Protein AF-A0A2L2YQ77-F1 (afdb_monomer_lite)

Foldseek 3Di:
DDDDPDDVPPPPPPPPPPPPPPPLDPDPDDFDQDPNDTDHDPDPDDDFDADPVPRDGRD

Structure (mmCIF, N/CA/C/O backbone):
data_AF-A0A2L2YQ77-F1
#
_entry.id   AF-A0A2L2YQ77-F1
#
loop_
_atom_site.group_PDB
_atom_site.id
_atom_site.type_symbol
_atom_site.label_atom_id
_atom_site.label_alt_id
_atom_site.label_comp_id
_atom_site.label_asym_id
_atom_site.label_entity_id
_atom_site.label_seq_id
_atom_site.pdbx_PDB_ins_code
_atom_site.Cartn_x
_atom_site.Cartn_y
_atom_site.Cartn_z
_atom_site.occupancy
_atom_site.B_iso_or_equiv
_atom_site.auth_seq_id
_atom_site.auth_comp_id
_atom_site.auth_asym_id
_atom_site.auth_atom_id
_atom_site.pdbx_PDB_model_num
ATOM 1 N N . LEU A 1 1 ? 1.079 -20.393 -66.447 1.00 52.88 1 LEU A N 1
ATOM 2 C CA . LEU A 1 1 ? 1.999 -21.163 -65.579 1.00 52.88 1 LEU A CA 1
ATOM 3 C C . LEU A 1 1 ? 3.024 -20.202 -64.966 1.00 52.88 1 LEU A C 1
ATOM 5 O O . LEU A 1 1 ? 4.002 -19.898 -65.627 1.00 52.88 1 LEU A O 1
ATOM 9 N N . LYS A 1 2 ? 2.757 -19.653 -63.773 1.00 40.44 2 LYS A N 1
ATOM 10 C CA . LYS A 1 2 ? 3.746 -19.206 -62.766 1.00 40.44 2 LYS A CA 1
ATOM 11 C C . LYS A 1 2 ? 2.980 -18.631 -61.574 1.00 40.44 2 LYS A C 1
ATOM 13 O O . LYS A 1 2 ? 2.148 -17.745 -61.714 1.00 40.44 2 LYS A O 1
ATOM 18 N N . ARG A 1 3 ? 3.204 -19.276 -60.435 1.00 58.28 3 ARG A N 1
ATOM 19 C CA . ARG A 1 3 ? 2.625 -19.003 -59.124 1.00 58.28 3 ARG A CA 1
ATOM 20 C C . ARG A 1 3 ? 3.309 -17.770 -58.537 1.00 58.28 3 ARG A C 1
ATOM 22 O O . ARG A 1 3 ? 4.530 -17.716 -58.590 1.00 58.28 3 ARG A O 1
ATOM 29 N N . THR A 1 4 ? 2.554 -16.908 -57.871 1.00 49.03 4 THR A N 1
ATOM 30 C CA . THR A 1 4 ? 3.066 -16.105 -56.748 1.00 49.03 4 THR A CA 1
ATOM 31 C C . THR A 1 4 ?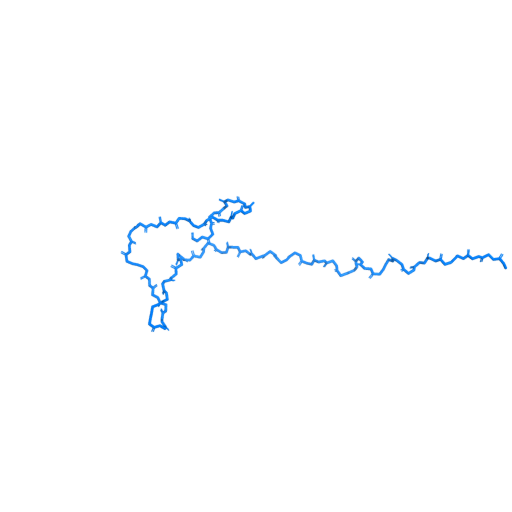 1.914 -15.816 -55.793 1.00 49.03 4 THR A C 1
ATOM 33 O O . THR A 1 4 ? 1.321 -14.744 -55.746 1.00 49.03 4 THR A O 1
ATOM 36 N N . LEU A 1 5 ? 1.570 -16.863 -55.043 1.00 56.28 5 LEU A N 1
ATOM 37 C CA . LEU A 1 5 ? 1.036 -16.742 -53.693 1.00 56.28 5 LEU A CA 1
ATOM 38 C C . LEU A 1 5 ? 2.067 -15.970 -52.864 1.00 56.28 5 LEU A C 1
ATOM 40 O O . LEU A 1 5 ? 3.217 -16.393 -52.860 1.00 56.28 5 LEU A O 1
ATOM 44 N N . LEU A 1 6 ? 1.648 -14.892 -52.196 1.00 57.75 6 LEU A N 1
ATOM 45 C CA . LEU A 1 6 ? 2.209 -14.298 -50.966 1.00 57.75 6 LEU A CA 1
ATOM 46 C C . LEU A 1 6 ? 2.155 -12.775 -51.038 1.00 57.75 6 LEU A C 1
ATOM 48 O O . LEU A 1 6 ? 3.121 -12.110 -51.398 1.00 57.75 6 LEU A O 1
ATOM 52 N N . THR A 1 7 ? 1.037 -12.199 -50.606 1.00 50.03 7 THR A N 1
ATOM 53 C CA . THR A 1 7 ? 1.114 -10.886 -49.937 1.00 50.03 7 THR A CA 1
ATOM 54 C C . THR A 1 7 ? 0.039 -10.676 -48.866 1.00 50.03 7 THR A C 1
ATOM 56 O O . THR A 1 7 ? -0.123 -9.573 -48.355 1.00 50.03 7 THR A O 1
ATOM 59 N N . ARG A 1 8 ? -0.647 -11.742 -48.414 1.00 53.91 8 ARG A N 1
ATOM 60 C CA . ARG A 1 8 ? -1.475 -11.710 -47.190 1.00 53.91 8 ARG A CA 1
ATOM 61 C C . ARG A 1 8 ? -0.621 -11.883 -45.926 1.00 53.91 8 ARG A C 1
ATOM 63 O O . ARG A 1 8 ? -0.894 -12.763 -45.120 1.00 53.91 8 ARG A O 1
ATOM 70 N N . GLN A 1 9 ? 0.426 -11.079 -45.755 1.00 53.91 9 GLN A N 1
ATOM 71 C CA . GLN A 1 9 ? 1.219 -11.112 -44.516 1.00 53.91 9 GLN A CA 1
ATOM 72 C C . GLN A 1 9 ? 1.659 -9.743 -43.986 1.00 53.91 9 GLN A C 1
ATOM 74 O O . GLN A 1 9 ? 2.489 -9.677 -43.091 1.00 53.91 9 GLN A O 1
ATOM 79 N N . PHE A 1 10 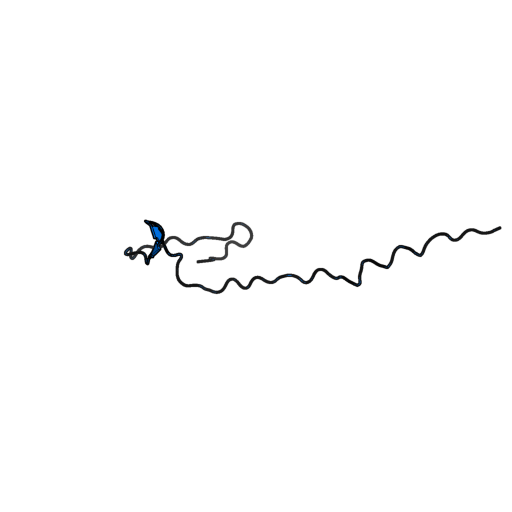? 1.049 -8.646 -44.449 1.00 51.38 10 PHE A N 1
ATOM 80 C CA . PHE A 1 10 ? 1.331 -7.301 -43.922 1.00 51.38 10 PHE A CA 1
ATOM 81 C C . PHE A 1 10 ? 0.069 -6.536 -43.492 1.00 51.38 10 PHE A C 1
ATOM 83 O O . PHE A 1 10 ? -0.053 -5.337 -43.718 1.00 51.38 10 PHE A O 1
ATOM 90 N N . GLN A 1 11 ? -0.891 -7.214 -42.853 1.00 49.09 11 GLN A N 1
ATOM 91 C CA . GLN A 1 11 ? -2.073 -6.555 -42.266 1.00 49.09 11 GLN A CA 1
ATOM 92 C C . GLN A 1 11 ? -2.072 -6.466 -40.730 1.00 49.09 11 GLN A C 1
ATOM 94 O O . GLN A 1 11 ? -3.049 -5.983 -40.170 1.00 49.09 11 GLN A O 1
ATOM 99 N N . LEU A 1 12 ? -0.996 -6.847 -40.031 1.00 52.09 12 LEU A N 1
ATOM 100 C CA . LEU A 1 12 ? -0.992 -6.882 -38.555 1.00 52.09 12 LEU A CA 1
ATOM 101 C C . LEU A 1 12 ? -0.169 -5.781 -37.862 1.00 52.09 12 LEU A C 1
ATOM 103 O O . LEU A 1 12 ? -0.133 -5.739 -36.642 1.00 52.09 12 LEU A O 1
ATOM 107 N N . LEU A 1 13 ? 0.439 -4.851 -38.605 1.00 53.06 13 LEU A N 1
ATOM 108 C CA . LEU A 1 13 ? 1.255 -3.767 -38.025 1.00 53.06 13 LEU A CA 1
ATOM 109 C C . LEU A 1 13 ? 0.500 -2.445 -37.797 1.00 53.06 13 LEU A C 1
ATOM 111 O O . LEU A 1 13 ? 1.077 -1.502 -37.269 1.00 53.06 13 LEU A O 1
ATOM 115 N N . LYS A 1 14 ? -0.780 -2.348 -38.185 1.00 49.00 14 LYS A N 1
ATOM 116 C CA . LYS A 1 14 ? -1.565 -1.105 -38.023 1.00 49.00 14 LYS A CA 1
ATOM 117 C C . LYS A 1 14 ? -2.244 -0.961 -36.662 1.00 49.00 14 LYS A C 1
ATOM 119 O O . LYS A 1 14 ? -2.588 0.150 -36.284 1.00 49.00 14 LYS A O 1
ATOM 124 N N . TYR A 1 15 ? -2.403 -2.055 -35.926 1.00 54.81 15 TYR A N 1
ATOM 125 C CA . TYR A 1 15 ? -2.967 -2.057 -34.576 1.00 54.81 15 TYR A CA 1
ATOM 126 C C . TYR A 1 15 ? -1.846 -2.276 -33.566 1.00 54.81 15 TYR A C 1
ATOM 128 O O . TYR A 1 15 ? -1.868 -3.229 -32.791 1.00 54.81 15 TYR A O 1
ATOM 136 N N . GLY A 1 16 ? -0.812 -1.432 -33.657 1.00 54.50 16 GLY A N 1
ATOM 137 C CA . GLY A 1 16 ? 0.279 -1.416 -32.693 1.00 54.50 16 GLY A CA 1
ATOM 138 C C . GLY A 1 16 ? -0.296 -1.378 -31.283 1.00 54.50 16 GLY A C 1
ATOM 139 O O . GLY A 1 16 ? -1.164 -0.561 -30.983 1.00 54.50 16 GLY A O 1
ATOM 140 N N . ILE A 1 17 ? 0.159 -2.316 -30.457 1.00 64.94 17 ILE A N 1
ATOM 141 C CA . ILE A 1 17 ? -0.187 -2.433 -29.046 1.00 64.94 17 ILE A CA 1
ATOM 142 C C . ILE A 1 17 ? 0.181 -1.097 -28.395 1.00 64.94 17 ILE A C 1
ATOM 144 O O . ILE A 1 17 ? 1.357 -0.809 -28.178 1.00 64.94 17 ILE A O 1
ATOM 148 N N . THR A 1 18 ? -0.807 -0.242 -28.136 1.00 61.91 18 THR A N 1
ATOM 149 C CA . THR A 1 18 ? -0.620 0.933 -27.288 1.00 61.91 18 THR A CA 1
ATOM 150 C C . THR A 1 18 ? -0.225 0.423 -25.912 1.00 61.91 18 THR A C 1
ATOM 152 O O . THR A 1 18 ? -1.046 -0.171 -25.214 1.00 61.91 18 THR A O 1
ATOM 155 N N . SER A 1 19 ? 1.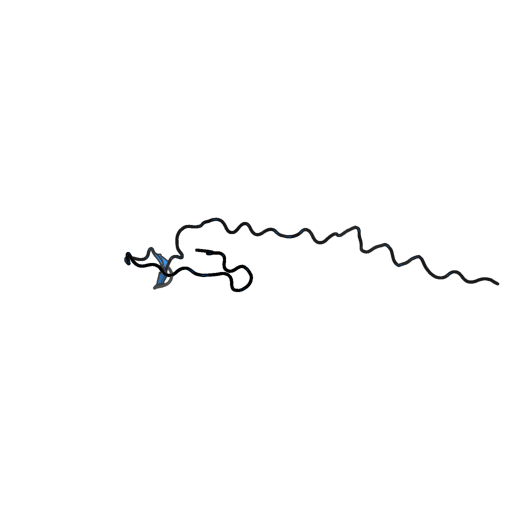048 0.604 -25.556 1.00 68.19 19 SER A N 1
ATOM 156 C CA . SER A 1 19 ? 1.545 0.389 -24.201 1.00 68.19 19 SER A CA 1
ATOM 157 C C . SER A 1 19 ? 0.662 1.1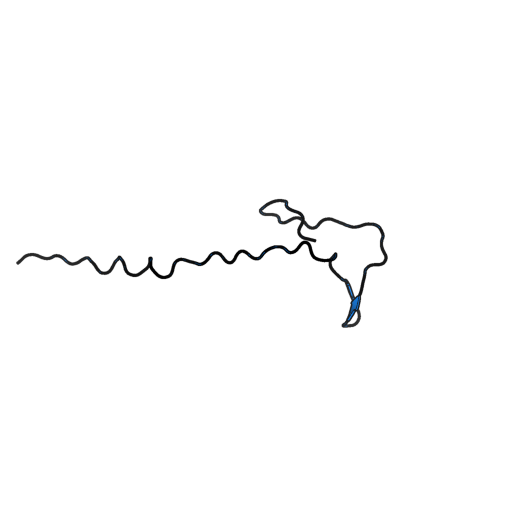94 -23.250 1.00 68.19 19 SER A C 1
ATOM 159 O O . SER A 1 19 ? 0.642 2.425 -23.305 1.00 68.19 19 SER A O 1
ATOM 161 N N . MET A 1 20 ? -0.131 0.510 -22.426 1.00 66.50 20 MET A N 1
ATOM 162 C CA . MET A 1 20 ? -0.850 1.161 -21.340 1.00 66.50 20 MET A CA 1
ATOM 163 C C . MET A 1 20 ? 0.168 1.427 -20.237 1.00 66.50 20 MET A C 1
ATOM 165 O O . MET A 1 20 ? 0.455 0.559 -19.417 1.00 66.50 20 MET A O 1
ATOM 169 N N . HIS A 1 21 ? 0.757 2.620 -20.245 1.00 62.47 21 HIS A N 1
ATOM 170 C CA . HIS A 1 21 ? 1.532 3.101 -19.112 1.00 62.47 21 HIS A CA 1
ATOM 171 C C . HIS A 1 21 ? 0.539 3.418 -17.988 1.00 62.47 21 HIS A C 1
ATOM 173 O O . HIS A 1 21 ? -0.045 4.499 -17.951 1.00 62.47 21 HIS A O 1
ATOM 179 N N . PHE A 1 22 ? 0.306 2.460 -17.090 1.00 63.75 22 PHE A N 1
ATOM 180 C CA . PHE A 1 22 ? -0.310 2.759 -15.803 1.00 63.75 22 PHE A CA 1
ATOM 181 C C . PHE A 1 22 ? 0.715 3.572 -15.014 1.00 63.75 22 PHE A C 1
ATOM 183 O O . PHE 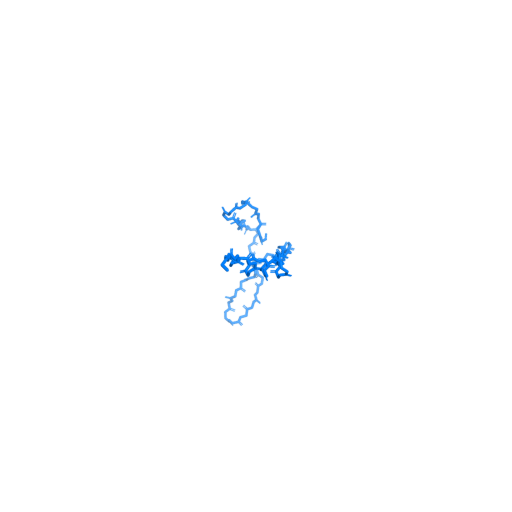A 1 22 ? 1.676 3.016 -14.488 1.00 63.75 22 PHE A O 1
ATOM 190 N N . SER A 1 23 ? 0.573 4.899 -14.987 1.00 58.22 23 SER A N 1
ATOM 191 C CA . SER A 1 23 ? 1.338 5.706 -14.040 1.00 58.22 23 SER A CA 1
ATOM 192 C C . SER A 1 23 ? 1.003 5.208 -12.638 1.00 58.22 23 SER A C 1
ATOM 194 O O . SER A 1 23 ? -0.144 5.322 -12.203 1.00 58.22 23 SER A O 1
ATOM 196 N N . ALA A 1 24 ? 1.996 4.655 -11.941 1.00 60.69 24 ALA A N 1
ATOM 197 C CA . ALA A 1 24 ? 1.944 4.499 -10.499 1.00 60.69 24 ALA A CA 1
ATOM 198 C C . ALA A 1 24 ? 1.909 5.918 -9.925 1.00 60.69 24 ALA A C 1
ATOM 200 O O . ALA A 1 24 ? 2.938 6.574 -9.776 1.00 60.69 24 ALA A O 1
ATOM 201 N N . ALA A 1 25 ? 0.707 6.461 -9.732 1.00 57.12 25 ALA A N 1
ATOM 202 C CA . ALA A 1 25 ? 0.559 7.659 -8.931 1.00 57.12 25 ALA A CA 1
ATOM 203 C C . ALA A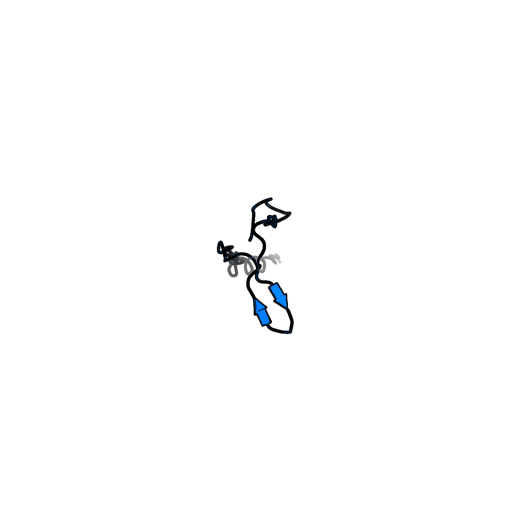 1 25 ? 1.198 7.333 -7.579 1.00 57.12 25 ALA A C 1
ATOM 205 O O . ALA A 1 25 ? 0.853 6.303 -7.000 1.00 57.12 25 ALA A O 1
ATOM 206 N N . ALA A 1 26 ? 2.130 8.167 -7.111 1.00 57.50 26 ALA A N 1
ATOM 207 C CA . ALA A 1 26 ? 2.571 8.156 -5.720 1.00 57.50 26 ALA A CA 1
ATOM 208 C C . ALA A 1 26 ? 1.340 8.509 -4.873 1.00 57.50 26 ALA A C 1
ATOM 210 O O . ALA A 1 26 ? 1.036 9.676 -4.618 1.00 57.50 26 ALA A O 1
ATOM 211 N N . GLY A 1 27 ? 0.511 7.497 -4.646 1.00 61.16 27 GLY A N 1
ATOM 212 C CA . GLY A 1 27 ? -0.766 7.599 -3.983 1.00 61.16 27 GLY A CA 1
ATOM 213 C C . GLY A 1 27 ? -0.551 7.707 -2.480 1.00 61.16 27 GLY A C 1
ATOM 214 O O . GLY A 1 27 ? 0.531 7.408 -1.987 1.00 61.16 27 GLY A O 1
ATOM 215 N N . PRO A 1 28 ? -1.572 8.146 -1.734 1.00 68.62 28 PRO A N 1
ATOM 216 C CA . PRO A 1 28 ? -1.545 8.029 -0.283 1.00 68.62 28 PRO A CA 1
ATOM 217 C C . PRO A 1 28 ? -1.322 6.563 0.110 1.00 68.62 28 PRO A C 1
ATOM 219 O O . PRO A 1 28 ? -1.853 5.671 -0.559 1.00 68.62 28 PRO A O 1
ATOM 222 N N . ASN A 1 29 ? -0.603 6.337 1.214 1.00 83.44 29 ASN A N 1
ATOM 223 C CA . ASN A 1 29 ? -0.346 5.006 1.755 1.00 83.44 29 ASN A CA 1
ATOM 224 C C . ASN A 1 29 ? -1.623 4.150 1.752 1.00 83.44 29 ASN A C 1
ATOM 226 O O . ASN A 1 29 ? -2.723 4.640 2.039 1.00 83.44 29 ASN A O 1
ATOM 230 N N . THR A 1 30 ? -1.474 2.858 1.454 1.00 89.88 30 THR A N 1
ATOM 231 C CA . THR A 1 30 ? -2.616 1.942 1.316 1.00 89.88 30 THR A CA 1
ATOM 232 C C . THR A 1 30 ? -3.500 1.961 2.569 1.00 89.88 30 THR A C 1
ATOM 234 O O . THR A 1 30 ? -3.043 1.684 3.679 1.00 89.88 30 THR A O 1
ATOM 237 N N . LYS A 1 31 ? -4.788 2.281 2.386 1.00 92.19 31 LYS A N 1
ATOM 238 C CA . LYS A 1 31 ? -5.776 2.330 3.473 1.00 92.19 31 LYS A CA 1
ATOM 239 C C . LYS A 1 31 ? -6.168 0.932 3.943 1.00 92.19 31 LYS A C 1
ATOM 241 O O . LYS A 1 31 ? -6.213 -0.018 3.163 1.00 92.19 31 LYS A O 1
ATOM 246 N N . LEU A 1 32 ? -6.537 0.835 5.216 1.00 94.25 32 LEU A N 1
ATOM 247 C CA . LEU A 1 32 ? -7.076 -0.385 5.806 1.00 94.25 32 LEU A CA 1
ATOM 248 C C . LEU A 1 32 ? -8.547 -0.534 5.415 1.00 94.25 32 LEU A C 1
ATOM 250 O O . LEU A 1 32 ? -9.289 0.447 5.447 1.00 94.25 32 LEU A O 1
ATOM 254 N N . PHE A 1 33 ? -8.980 -1.751 5.082 1.00 95.94 33 PHE A N 1
ATOM 255 C CA . PHE A 1 33 ? -10.391 -2.065 4.863 1.00 95.94 33 PHE A CA 1
ATOM 256 C C . PHE A 1 33 ? -10.913 -2.920 6.018 1.00 95.94 33 PHE A C 1
ATOM 258 O O . PHE A 1 33 ? -10.611 -4.108 6.108 1.00 95.94 33 PHE A O 1
ATOM 265 N N . ILE A 1 34 ? -11.657 -2.296 6.929 1.00 96.62 34 ILE A N 1
ATOM 266 C CA . ILE A 1 34 ? -12.144 -2.904 8.172 1.00 96.62 34 ILE A CA 1
ATOM 267 C C . ILE A 1 34 ? -13.642 -2.609 8.274 1.00 96.62 34 ILE A C 1
ATOM 269 O O . ILE A 1 34 ? -14.075 -1.486 8.016 1.00 96.62 34 ILE A O 1
ATOM 273 N N . ASP A 1 35 ? -14.441 -3.628 8.594 1.00 97.25 35 ASP A N 1
ATOM 274 C CA . ASP A 1 35 ? -15.902 -3.528 8.745 1.00 97.25 35 ASP A CA 1
ATOM 275 C C . ASP A 1 35 ? -16.617 -2.878 7.547 1.00 97.25 35 ASP A C 1
ATOM 277 O O . ASP A 1 35 ? -17.535 -2.066 7.686 1.00 97.25 35 ASP A O 1
ATOM 281 N N . GLY A 1 36 ? -16.174 -3.221 6.335 1.00 97.69 36 GLY A N 1
ATOM 282 C CA . GLY A 1 36 ? -16.780 -2.722 5.101 1.00 97.69 36 GLY A CA 1
ATOM 283 C C . GLY A 1 36 ? -16.444 -1.263 4.773 1.00 97.69 36 GLY A C 1
ATOM 284 O O . GLY A 1 36 ? -17.103 -0.672 3.918 1.00 97.69 36 GLY A O 1
ATOM 285 N N . LYS A 1 37 ? -15.454 -0.658 5.441 1.00 97.12 37 LYS A N 1
ATOM 286 C CA . LYS A 1 37 ? -15.064 0.745 5.248 1.00 97.12 37 LYS A CA 1
ATOM 287 C C . LYS A 1 37 ? -13.555 0.890 5.099 1.00 97.12 37 LYS A C 1
ATOM 289 O O . LYS A 1 37 ? -12.785 0.160 5.716 1.00 97.12 37 LYS A O 1
ATOM 294 N N . PHE A 1 38 ? -13.141 1.877 4.309 1.00 96.38 38 PHE A N 1
ATOM 295 C CA . PHE A 1 38 ? -11.744 2.301 4.255 1.00 96.38 38 PHE A CA 1
ATOM 296 C C . PHE A 1 38 ? -11.426 3.254 5.411 1.00 96.38 38 PHE A C 1
ATOM 298 O O . PHE A 1 38 ? -12.201 4.170 5.689 1.00 96.38 38 PHE A O 1
ATOM 305 N N . GLY A 1 39 ? -10.275 3.067 6.049 1.00 92.62 39 GLY A N 1
ATOM 306 C CA . GLY A 1 39 ? -9.770 3.923 7.118 1.00 92.62 39 GLY A CA 1
ATOM 307 C C . GLY A 1 39 ? -8.254 4.091 7.057 1.00 92.62 39 GLY A C 1
ATOM 308 O O . GLY A 1 39 ? -7.546 3.292 6.443 1.00 92.62 39 GLY A O 1
ATOM 309 N N . ASP A 1 40 ? -7.763 5.154 7.687 1.00 92.06 40 ASP A N 1
ATOM 310 C CA . ASP A 1 40 ? -6.330 5.416 7.807 1.00 92.06 40 ASP A CA 1
ATOM 311 C C . ASP A 1 40 ? -5.686 4.560 8.900 1.00 92.06 40 ASP A C 1
ATOM 313 O O . ASP A 1 40 ? -6.296 4.250 9.928 1.00 92.06 40 ASP A O 1
ATOM 317 N N . SER A 1 41 ? -4.429 4.188 8.669 1.00 92.12 41 SER A N 1
ATOM 318 C CA . SER A 1 41 ? -3.614 3.529 9.682 1.00 92.12 41 SER A CA 1
ATOM 319 C C . SER A 1 41 ? -3.252 4.501 10.810 1.00 92.12 41 SER A C 1
ATOM 321 O O . SER A 1 41 ? -3.098 5.700 10.587 1.00 92.12 41 SER A O 1
ATOM 323 N N . LYS A 1 42 ? -3.093 3.976 12.029 1.00 93.81 42 LYS A N 1
ATOM 324 C CA . LYS A 1 42 ? -2.646 4.744 13.207 1.00 93.81 42 LYS A CA 1
ATOM 325 C C . LYS A 1 42 ? -1.170 4.530 13.549 1.00 93.81 42 LYS A C 1
ATOM 327 O O . LYS A 1 42 ? -0.685 5.153 14.489 1.00 93.81 42 LYS A O 1
ATOM 332 N N . THR A 1 43 ? -0.479 3.624 12.855 1.00 91.62 43 THR A N 1
ATOM 333 C CA . THR A 1 43 ? 0.942 3.361 13.115 1.00 91.62 43 THR A CA 1
ATOM 334 C C . THR A 1 43 ? 1.826 4.448 12.505 1.00 91.62 43 THR A C 1
ATOM 336 O O . THR A 1 43 ? 1.494 5.031 11.473 1.00 91.62 43 THR A O 1
ATOM 339 N N . SER A 1 44 ? 2.956 4.720 13.155 1.00 91.69 44 SER A N 1
ATOM 340 C CA . SER A 1 44 ? 4.043 5.542 12.614 1.00 91.69 44 SER A CA 1
ATOM 341 C C . SER A 1 44 ? 5.034 4.736 11.772 1.00 91.69 44 SER A C 1
ATOM 343 O O . SER A 1 44 ? 5.850 5.322 11.068 1.00 91.69 44 SER A O 1
ATOM 345 N N . GLU A 1 45 ? 4.984 3.409 11.857 1.00 92.38 45 GLU A N 1
ATOM 346 C CA . GLU A 1 45 ? 5.870 2.501 11.133 1.00 92.38 45 GLU A CA 1
ATOM 347 C C . GLU A 1 45 ? 5.181 1.984 9.872 1.00 92.38 45 GLU A C 1
ATOM 349 O O . GLU A 1 45 ? 4.058 1.478 9.932 1.00 92.38 45 GLU A O 1
ATOM 354 N N . TRP A 1 46 ? 5.869 2.098 8.740 1.00 90.69 46 TRP A N 1
ATOM 355 C CA . TRP A 1 46 ? 5.398 1.653 7.433 1.00 90.69 46 TRP A CA 1
ATOM 356 C C . TRP A 1 46 ? 6.373 0.645 6.840 1.00 90.69 46 TRP A C 1
ATOM 358 O O . TRP A 1 46 ? 7.562 0.657 7.153 1.00 90.69 46 TRP A O 1
ATOM 368 N N . ILE A 1 47 ? 5.846 -0.239 5.998 1.00 91.69 47 ILE A N 1
ATOM 369 C CA . ILE A 1 47 ? 6.633 -1.216 5.252 1.00 91.69 47 ILE A CA 1
ATOM 370 C C . ILE A 1 47 ? 6.450 -0.900 3.776 1.00 91.69 47 ILE A C 1
ATOM 372 O O . ILE A 1 47 ? 5.315 -0.827 3.300 1.00 91.69 47 ILE A O 1
ATOM 376 N N . ASP A 1 48 ? 7.564 -0.753 3.071 1.00 92.25 48 ASP A N 1
ATOM 377 C CA . ASP A 1 48 ? 7.560 -0.506 1.637 1.00 92.25 48 ASP A CA 1
ATOM 378 C C . ASP A 1 48 ? 7.104 -1.756 0.880 1.00 92.25 48 ASP A C 1
ATOM 380 O O . ASP A 1 48 ? 7.585 -2.873 1.108 1.00 92.25 48 ASP A O 1
ATOM 384 N N . VAL A 1 49 ? 6.180 -1.566 -0.060 1.00 91.25 49 VAL A N 1
ATOM 385 C CA . VAL A 1 49 ? 5.804 -2.609 -1.013 1.00 91.25 49 VAL A CA 1
ATOM 386 C C . VAL A 1 49 ? 6.611 -2.407 -2.284 1.00 91.25 49 VAL A C 1
ATOM 388 O O . VAL A 1 49 ? 6.467 -1.394 -2.968 1.00 91.25 49 VAL A O 1
ATOM 391 N N . HIS A 1 50 ? 7.441 -3.393 -2.611 1.00 92.50 50 HIS A N 1
ATOM 392 C CA . HIS A 1 50 ? 8.274 -3.367 -3.807 1.00 92.50 50 HIS A CA 1
ATOM 393 C C . HIS A 1 50 ? 7.642 -4.154 -4.952 1.00 92.50 50 HIS A C 1
ATOM 395 O O . HIS A 1 50 ? 7.152 -5.273 -4.774 1.00 92.50 50 HIS A O 1
ATOM 401 N N . ASN A 1 51 ? 7.718 -3.600 -6.160 1.00 92.00 51 ASN A N 1
ATOM 402 C CA . ASN A 1 51 ? 7.440 -4.345 -7.381 1.00 92.00 51 ASN A CA 1
ATOM 403 C C . ASN A 1 51 ? 8.546 -5.399 -7.603 1.00 92.00 51 ASN A C 1
ATOM 405 O O . ASN A 1 51 ? 9.699 -5.015 -7.797 1.00 92.00 51 ASN A O 1
ATOM 409 N N . PRO A 1 52 ? 8.247 -6.710 -7.657 1.00 96.12 52 PRO A N 1
ATOM 410 C CA . PRO A 1 52 ? 9.275 -7.740 -7.822 1.00 96.12 52 PRO A CA 1
ATOM 411 C C . PRO A 1 52 ? 10.003 -7.687 -9.176 1.00 96.12 52 PRO A C 1
ATOM 413 O O . PRO A 1 52 ? 11.072 -8.275 -9.310 1.00 96.12 52 PRO A O 1
ATOM 416 N N . ALA A 1 53 ? 9.450 -7.001 -10.183 1.00 95.69 53 ALA A N 1
ATOM 417 C CA . ALA A 1 53 ? 10.073 -6.862 -11.498 1.00 95.69 53 ALA A CA 1
ATOM 418 C C . ALA A 1 53 ? 11.073 -5.694 -11.586 1.00 95.69 53 ALA A C 1
ATOM 420 O O . ALA A 1 53 ? 12.023 -5.779 -12.360 1.00 95.69 53 ALA A O 1
ATOM 421 N N . THR A 1 54 ? 10.862 -4.609 -10.830 1.00 93.69 54 THR A N 1
ATOM 422 C CA . THR A 1 54 ? 11.655 -3.362 -10.942 1.00 93.69 54 THR A CA 1
ATOM 423 C C . THR A 1 54 ? 12.290 -2.910 -9.628 1.00 93.69 54 THR A C 1
ATOM 425 O O . THR A 1 54 ? 13.145 -2.030 -9.633 1.00 93.69 54 THR A O 1
ATOM 428 N N . ASN A 1 55 ? 11.908 -3.523 -8.506 1.00 92.75 55 ASN A N 1
ATOM 429 C CA . ASN A 1 55 ? 12.283 -3.163 -7.137 1.00 92.75 55 ASN A CA 1
ATOM 430 C C . ASN A 1 55 ? 11.873 -1.740 -6.698 1.00 92.75 55 ASN A C 1
ATOM 432 O O . ASN A 1 55 ? 12.275 -1.273 -5.633 1.00 92.75 55 ASN A O 1
ATOM 436 N N . GLU A 1 56 ? 11.052 -1.050 -7.485 1.00 92.69 56 GLU A N 1
ATOM 437 C CA . GLU A 1 56 ? 10.510 0.266 -7.144 1.00 92.69 56 GLU A CA 1
ATOM 438 C C . GLU A 1 56 ? 9.435 0.148 -6.053 1.00 92.69 56 GLU A C 1
ATOM 440 O O . GLU A 1 56 ? 8.686 -0.835 -6.020 1.00 92.69 56 GLU A O 1
ATOM 445 N N . VAL A 1 57 ? 9.352 1.155 -5.178 1.00 90.44 57 VAL A N 1
ATOM 446 C CA . VAL A 1 57 ? 8.289 1.280 -4.166 1.00 90.44 57 VAL A CA 1
ATOM 447 C C . VAL A 1 57 ? 7.000 1.749 -4.844 1.00 90.44 57 VAL A C 1
ATOM 449 O O . VAL A 1 57 ? 7.036 2.683 -5.645 1.00 90.44 57 VAL A O 1
ATOM 452 N N . VAL A 1 58 ? 5.866 1.107 -4.542 1.00 86.94 58 VAL A N 1
ATOM 453 C CA . VAL A 1 58 ? 4.570 1.378 -5.208 1.00 86.94 58 VAL A CA 1
ATOM 454 C C . VAL A 1 58 ? 3.476 1.931 -4.287 1.00 86.94 58 VAL A C 1
ATOM 456 O O . VAL A 1 58 ? 2.334 2.077 -4.725 1.00 86.94 58 VAL A O 1
ATOM 459 N N . THR A 1 59 ? 3.797 2.225 -3.028 1.00 84.00 59 THR A N 1
ATOM 460 C CA . THR A 1 59 ? 2.847 2.659 -1.987 1.00 84.00 59 THR A CA 1
ATOM 461 C C . THR A 1 59 ? 3.350 3.840 -1.192 1.00 84.00 59 THR A C 1
ATOM 463 O O . THR A 1 59 ? 4.588 3.960 -1.084 1.00 84.00 59 THR A O 1
#

pLDDT: mean 75.55, std 18.62, range [40.44, 97.69]

Organism: Parasteatoda tepidariorum (NCBI:txid114398)

Sequence (59 aa):
LKRTLLTRQFQLLKYGITSMHFSAAAGPNTKLFIDGKFGDSKTSEWIDVHNPATNEVVT

InterPro domains:
  IPR016161 Aldehyde/histidinol dehydrogenase [SSF53720] (23-58)
  IPR016162 Aldehyde dehydrogenase, N-terminal [G3DSA:3.40.605.10] (15-59)

Radius of gyration: 24.55 Å; chains: 1; bounding box: 29×29×79 Å

Secondary structure (DSSP, 8-state):
-------TT-SSSSS------------S-PPEEETTEEE----S---PPBPTTT--B--